Protein AF-A0A376W6E0-F1 (afdb_monomer)

Mean predicted aligned error: 4.36 Å

Structure (mmCIF, N/CA/C/O backbone):
data_AF-A0A376W6E0-F1
#
_entry.id   AF-A0A376W6E0-F1
#
loop_
_atom_site.group_PDB
_atom_site.id
_atom_site.type_symbol
_atom_site.label_atom_id
_atom_site.label_alt_id
_atom_site.label_comp_id
_atom_site.label_asym_id
_atom_site.label_entity_id
_atom_site.label_seq_id
_atom_site.pdbx_PDB_ins_code
_atom_site.Cartn_x
_atom_site.Cartn_y
_atom_site.Cartn_z
_atom_site.occupancy
_atom_site.B_iso_or_equiv
_atom_site.auth_seq_id
_atom_site.auth_comp_id
_atom_site.auth_asym_id
_atom_site.auth_atom_id
_atom_site.pdbx_PDB_model_num
ATOM 1 N N . MET A 1 1 ?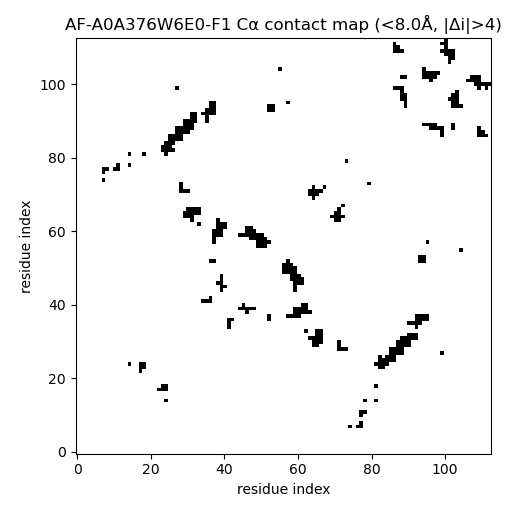 7.667 9.251 -0.691 1.00 58.28 1 MET A N 1
ATOM 2 C CA . MET A 1 1 ? 6.975 10.495 -1.100 1.00 58.28 1 MET A CA 1
ATOM 3 C C . MET A 1 1 ? 7.486 11.637 -0.239 1.00 58.28 1 MET A C 1
ATOM 5 O O . MET A 1 1 ? 7.589 11.415 0.964 1.00 58.28 1 MET A O 1
ATOM 9 N N . PRO A 1 2 ? 7.820 12.814 -0.795 1.00 58.06 2 PRO A N 1
ATOM 10 C CA . PRO A 1 2 ? 8.103 13.997 0.019 1.00 58.06 2 PRO A CA 1
ATOM 11 C C . PRO A 1 2 ? 6.902 14.308 0.925 1.00 58.06 2 PRO A C 1
ATOM 13 O O . PRO A 1 2 ? 5.766 14.188 0.475 1.00 58.06 2 PRO A O 1
ATOM 16 N N . GLU A 1 3 ? 7.152 14.640 2.195 1.00 70.56 3 GLU A N 1
ATOM 17 C CA . GLU A 1 3 ? 6.139 15.052 3.192 1.00 70.56 3 GLU A CA 1
ATOM 18 C C . GLU A 1 3 ? 5.070 14.003 3.563 1.00 70.56 3 GLU A C 1
ATOM 20 O O . GLU A 1 3 ? 4.146 14.308 4.320 1.00 70.56 3 GLU A O 1
ATOM 25 N N . GLY A 1 4 ? 5.209 12.753 3.102 1.00 68.56 4 GLY A N 1
ATOM 26 C CA . GLY A 1 4 ? 4.247 11.677 3.372 1.00 68.56 4 GLY A CA 1
ATOM 27 C C . GLY A 1 4 ? 3.998 11.436 4.864 1.00 68.56 4 GLY A C 1
ATOM 28 O O . GLY A 1 4 ? 2.860 11.205 5.266 1.00 68.56 4 GLY A O 1
ATOM 29 N N . ASP A 1 5 ? 5.024 11.589 5.696 1.00 78.38 5 ASP A N 1
ATOM 30 C CA . ASP A 1 5 ? 4.951 11.324 7.136 1.00 78.38 5 ASP A CA 1
ATOM 31 C C . ASP A 1 5 ? 3.997 12.284 7.864 1.00 78.38 5 ASP A C 1
ATOM 33 O O . ASP A 1 5 ? 3.345 11.898 8.832 1.00 78.38 5 ASP A O 1
ATOM 37 N N . SER A 1 6 ? 3.820 13.511 7.353 1.00 83.06 6 SER A N 1
ATOM 38 C CA . SER A 1 6 ? 2.890 14.500 7.927 1.00 83.06 6 SER A CA 1
ATOM 39 C C . SER A 1 6 ? 1.427 14.036 7.896 1.00 83.06 6 SER A C 1
ATOM 41 O O . SER A 1 6 ? 0.596 14.472 8.698 1.00 83.06 6 SER A O 1
ATOM 43 N N . THR A 1 7 ? 1.105 13.099 6.999 1.00 8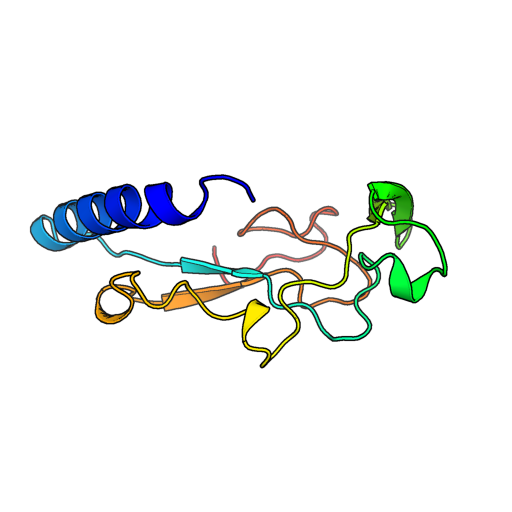9.00 7 THR A N 1
ATOM 44 C CA . THR A 1 7 ? -0.232 12.506 6.902 1.00 89.00 7 THR A CA 1
ATOM 45 C C . THR A 1 7 ? -0.529 11.544 8.049 1.00 89.00 7 THR A C 1
ATOM 47 O O . THR A 1 7 ? -1.698 11.344 8.380 1.00 89.00 7 THR A O 1
ATOM 50 N N . VAL A 1 8 ? 0.498 11.005 8.717 1.00 93.44 8 VAL A N 1
ATOM 51 C CA . VAL A 1 8 ? 0.335 10.061 9.832 1.00 93.44 8 VAL A CA 1
ATOM 52 C C . VAL A 1 8 ? -0.338 10.740 11.024 1.00 93.44 8 VAL A C 1
ATOM 54 O O . VAL A 1 8 ? -1.233 10.159 11.635 1.00 93.44 8 VAL A O 1
ATOM 57 N N . ASP A 1 9 ? -0.004 11.999 11.304 1.00 93.25 9 ASP A N 1
ATOM 58 C CA . ASP A 1 9 ? -0.645 12.772 12.374 1.00 93.25 9 ASP A CA 1
ATOM 59 C C . ASP A 1 9 ? -2.116 13.077 12.067 1.00 93.25 9 ASP A C 1
ATOM 61 O O . ASP A 1 9 ? -2.978 13.053 12.951 1.00 93.25 9 ASP A O 1
ATOM 65 N N . VAL A 1 10 ? -2.438 13.351 10.800 1.00 95.00 10 VAL A N 1
ATOM 66 C CA . VAL A 1 10 ? -3.829 13.510 10.349 1.00 95.00 10 VAL A CA 1
ATOM 67 C C . VAL A 1 10 ? -4.588 12.193 10.503 1.00 95.00 10 VAL A C 1
ATOM 69 O O . VAL A 1 10 ? -5.664 12.186 11.102 1.00 95.00 10 VAL A O 1
ATOM 72 N N . ALA A 1 11 ? -4.016 11.083 10.031 1.00 95.94 11 ALA A N 1
ATOM 73 C CA . ALA A 1 11 ? -4.611 9.757 10.148 1.00 95.94 11 ALA A CA 1
ATOM 74 C C . ALA A 1 11 ? -4.863 9.390 11.617 1.00 95.94 11 ALA A C 1
ATOM 76 O O . ALA A 1 11 ? -5.969 8.993 11.965 1.00 95.94 11 ALA A O 1
ATOM 77 N N . ASN A 1 12 ? -3.890 9.616 12.501 1.00 97.38 12 ASN A N 1
ATOM 78 C CA . ASN A 1 12 ? -4.023 9.350 13.932 1.00 97.38 12 ASN A CA 1
ATOM 79 C C . ASN A 1 12 ? -5.153 10.159 14.590 1.00 97.38 12 ASN A C 1
ATOM 81 O O . ASN A 1 12 ? -5.879 9.610 15.417 1.00 97.38 12 ASN A O 1
ATOM 85 N N . ARG A 1 13 ? -5.351 11.426 14.201 1.00 97.19 13 ARG A N 1
ATOM 86 C CA . ARG A 1 13 ? -6.483 12.238 14.688 1.00 97.19 13 ARG A CA 1
ATOM 87 C C . ARG A 1 13 ? -7.835 11.699 14.218 1.00 97.19 13 ARG A C 1
ATOM 89 O O . ARG A 1 13 ? -8.792 11.704 14.987 1.00 97.19 13 ARG A O 1
ATOM 96 N N . LEU A 1 14 ? -7.920 11.226 12.975 1.00 97.38 14 LEU A N 1
ATOM 97 C CA . LEU A 1 14 ? -9.142 10.612 12.446 1.00 97.38 14 LEU A CA 1
ATOM 98 C C . LEU A 1 14 ? -9.429 9.258 13.102 1.00 97.38 14 LEU A C 1
ATOM 100 O O . LEU A 1 14 ? -10.579 8.968 13.414 1.00 97.38 14 LEU A O 1
ATOM 104 N N . ILE A 1 15 ? -8.389 8.469 13.380 1.00 97.75 15 ILE A N 1
ATOM 105 C CA . ILE A 1 15 ? -8.501 7.224 14.143 1.00 97.75 15 ILE A CA 1
ATOM 106 C C . ILE A 1 15 ? -9.128 7.497 15.513 1.00 97.75 15 ILE A C 1
ATOM 108 O O . ILE A 1 15 ? -10.107 6.843 15.866 1.00 97.75 15 ILE A O 1
ATOM 112 N N . ASP A 1 16 ? -8.621 8.487 16.255 1.00 97.69 16 ASP A N 1
ATOM 113 C CA . ASP A 1 16 ? -9.174 8.851 17.567 1.00 97.69 16 ASP A CA 1
ATOM 114 C C . ASP A 1 16 ? -10.645 9.273 17.467 1.00 97.69 16 ASP A C 1
ATOM 116 O O . ASP A 1 16 ? -11.476 8.883 18.290 1.00 97.69 16 ASP A O 1
ATOM 120 N N . TRP A 1 17 ? -10.979 10.050 16.433 1.00 97.94 17 TRP A N 1
ATOM 121 C CA . TRP A 1 17 ? -12.346 10.485 16.173 1.00 97.94 17 TRP A CA 1
ATOM 122 C C . TRP A 1 17 ? -13.288 9.298 15.918 1.00 97.94 17 TRP A C 1
ATOM 124 O O . TRP A 1 17 ? -14.332 9.215 16.570 1.00 97.94 17 TRP A O 1
ATOM 134 N N . CYS A 1 18 ? -12.902 8.341 15.066 1.00 97.56 18 CYS A N 1
ATOM 135 C CA . CYS A 1 18 ? -13.674 7.118 14.817 1.00 97.56 18 CYS A CA 1
ATOM 136 C C . CYS A 1 18 ? -13.825 6.277 16.093 1.00 97.56 18 CYS A C 1
ATOM 138 O O . CYS A 1 18 ? -14.932 5.858 16.437 1.00 97.56 18 CYS A O 1
ATOM 140 N N . GLN A 1 19 ? -12.737 6.094 16.851 1.00 96.12 19 GLN A N 1
ATOM 141 C CA . GLN A 1 19 ? -12.758 5.338 18.105 1.00 96.12 19 GLN A CA 1
ATOM 142 C C . GLN A 1 19 ? -13.707 5.956 1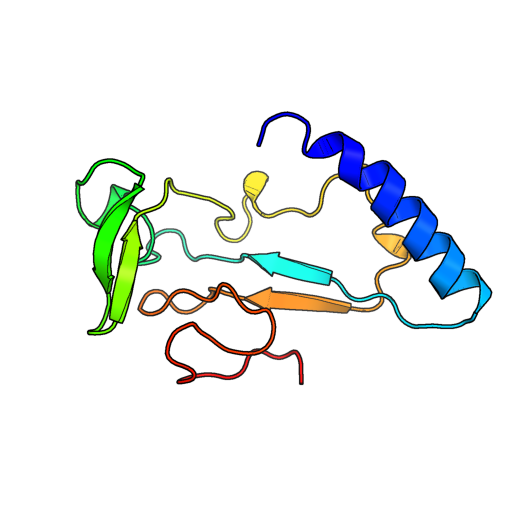9.136 1.00 96.12 19 GLN A C 1
ATOM 144 O O . GLN A 1 19 ? -14.468 5.227 19.772 1.00 96.12 19 GLN A O 1
ATOM 149 N N . SER A 1 20 ? -13.731 7.289 19.260 1.00 97.44 20 SER A N 1
ATOM 150 C CA . SER A 1 20 ? -14.652 7.993 20.168 1.00 97.44 20 SER A CA 1
ATOM 151 C C . SER A 1 20 ? -16.134 7.745 19.851 1.00 97.44 20 SER A C 1
ATOM 153 O O . SER A 1 20 ? -16.995 7.918 20.712 1.00 97.44 20 SER A O 1
ATOM 155 N N . ARG A 1 21 ? -16.427 7.311 18.621 1.00 97.56 21 ARG A N 1
ATOM 156 C CA . ARG A 1 21 ? -17.770 7.047 18.093 1.00 97.56 21 ARG A CA 1
ATOM 157 C C . ARG A 1 21 ? -18.092 5.554 17.981 1.00 97.56 21 ARG A C 1
ATOM 159 O O . ARG A 1 21 ? -19.186 5.207 17.548 1.00 97.56 21 ARG A O 1
ATOM 166 N N . GLY A 1 22 ? -17.160 4.677 18.363 1.00 96.12 22 GLY A N 1
ATOM 167 C CA . GLY A 1 22 ? -17.291 3.230 18.179 1.00 96.12 22 GLY A CA 1
ATOM 168 C C . GLY A 1 22 ? -17.278 2.795 16.710 1.00 96.12 22 GLY A C 1
ATOM 169 O O . GLY A 1 22 ? -17.767 1.714 16.390 1.00 96.12 22 GLY A O 1
ATOM 170 N N . GLU A 1 23 ? -16.749 3.629 15.812 1.00 97.31 23 GLU A N 1
ATOM 171 C CA . GLU A 1 23 ? -16.647 3.328 14.385 1.00 97.31 23 GLU A CA 1
ATOM 172 C C . GLU A 1 23 ? -15.369 2.529 14.102 1.00 97.31 23 GLU A C 1
ATOM 174 O O . GLU A 1 23 ? -14.287 2.844 14.606 1.00 97.31 23 GLU A O 1
ATOM 179 N N . ALA A 1 24 ? -15.493 1.475 13.293 1.00 96.00 24 ALA A N 1
ATOM 180 C CA . ALA A 1 24 ? -14.367 0.616 12.955 1.00 96.00 24 ALA A CA 1
ATOM 181 C C . ALA A 1 24 ? -13.375 1.337 12.033 1.00 96.00 24 ALA A C 1
ATOM 183 O O . ALA A 1 24 ? -13.755 1.942 11.031 1.00 96.00 24 ALA A O 1
ATOM 184 N N . VAL A 1 25 ? -12.088 1.197 12.343 1.00 97.12 25 VAL A N 1
ATOM 185 C CA . VAL A 1 25 ? -10.986 1.621 11.479 1.00 97.12 25 VAL A CA 1
ATOM 186 C C . VAL A 1 25 ? -10.365 0.379 10.858 1.00 97.12 25 VAL A C 1
ATOM 188 O O . VAL A 1 25 ? -9.995 -0.556 11.566 1.00 97.12 25 VAL A O 1
ATOM 191 N N . ILE A 1 26 ? -10.219 0.378 9.540 1.00 96.25 26 ILE A N 1
ATOM 192 C CA . ILE A 1 26 ? -9.539 -0.677 8.786 1.00 96.25 26 ILE A CA 1
ATOM 193 C C . ILE A 1 26 ? -8.390 -0.069 7.984 1.00 96.25 26 ILE A C 1
ATOM 195 O O . ILE A 1 26 ? -8.428 1.115 7.650 1.00 96.25 26 ILE A O 1
ATOM 199 N N . ALA A 1 27 ? -7.381 -0.872 7.661 1.00 95.94 27 ALA A N 1
ATOM 200 C CA . ALA A 1 27 ? -6.279 -0.451 6.802 1.00 95.94 27 ALA A CA 1
ATOM 201 C C . ALA A 1 27 ? -6.178 -1.337 5.564 1.00 95.94 27 ALA A C 1
ATOM 203 O O . ALA A 1 27 ? -6.380 -2.547 5.634 1.00 95.94 27 ALA A O 1
ATOM 204 N N . SER A 1 28 ? -5.823 -0.732 4.434 1.00 94.81 28 SER A N 1
ATOM 205 C CA . SER A 1 28 ? -5.343 -1.460 3.262 1.00 94.81 28 SER A CA 1
ATOM 206 C C . SER A 1 28 ? -3.820 -1.396 3.203 1.00 94.81 28 SER A C 1
ATOM 208 O O . SER A 1 28 ? -3.259 -0.327 3.444 1.00 94.81 28 SER A O 1
ATOM 210 N N . GLN A 1 29 ? -3.165 -2.488 2.820 1.00 95.94 29 GLN A N 1
ATOM 211 C CA . GLN A 1 29 ? -1.727 -2.521 2.543 1.00 95.94 29 GLN A CA 1
ATOM 212 C C . GLN A 1 29 ? -1.472 -3.046 1.132 1.00 95.94 29 GLN A C 1
ATOM 214 O O . GLN A 1 29 ? -2.047 -4.064 0.745 1.00 95.94 29 GLN A O 1
ATOM 219 N N . ASP A 1 30 ? -0.596 -2.372 0.382 1.00 96.25 30 ASP A N 1
ATOM 220 C CA . ASP A 1 30 ? 0.041 -3.010 -0.771 1.00 96.25 30 ASP A CA 1
ATOM 221 C C . ASP A 1 30 ? 0.935 -4.150 -0.289 1.00 96.25 30 ASP A C 1
ATOM 223 O O . ASP A 1 30 ? 1.670 -4.002 0.689 1.00 96.25 30 ASP A O 1
ATOM 227 N N . TRP A 1 31 ? 0.816 -5.304 -0.940 1.00 97.12 31 TRP A N 1
ATOM 228 C CA . TRP A 1 31 ? 1.410 -6.554 -0.475 1.00 97.12 31 TRP A CA 1
ATOM 229 C C . TRP A 1 31 ? 1.898 -7.408 -1.649 1.00 97.12 31 TRP A C 1
ATOM 231 O O . TRP A 1 31 ? 1.425 -8.520 -1.905 1.00 97.12 31 TRP A O 1
ATOM 241 N N . HIS A 1 32 ? 2.851 -6.865 -2.398 1.00 97.88 32 HIS A N 1
ATOM 242 C CA . HIS A 1 32 ? 3.288 -7.422 -3.675 1.00 97.88 32 HIS A CA 1
ATOM 243 C C . HIS A 1 32 ? 4.310 -8.555 -3.508 1.00 97.88 32 HIS A C 1
ATOM 245 O O . HIS A 1 32 ? 5.295 -8.386 -2.781 1.00 97.88 32 HIS A O 1
ATOM 251 N N . PRO A 1 33 ? 4.160 -9.710 -4.180 1.00 97.75 33 PRO A N 1
ATOM 252 C CA . PRO A 1 33 ? 5.237 -10.694 -4.236 1.00 97.75 33 PRO A CA 1
ATOM 253 C C . PRO A 1 33 ? 6.488 -10.083 -4.894 1.00 97.75 33 PRO A C 1
ATOM 255 O O . PRO A 1 33 ? 6.391 -9.171 -5.711 1.00 97.75 33 PRO A O 1
ATOM 258 N N . ALA A 1 34 ? 7.680 -10.596 -4.577 1.00 97.50 34 ALA A N 1
ATOM 259 C CA . ALA A 1 34 ? 8.939 -10.039 -5.096 1.00 97.50 34 ALA A CA 1
ATOM 260 C C . ALA A 1 34 ? 9.048 -10.067 -6.636 1.00 97.50 34 ALA A C 1
ATOM 262 O O . ALA A 1 34 ? 9.815 -9.309 -7.216 1.00 97.50 34 ALA A O 1
ATOM 263 N N . ASN A 1 35 ? 8.272 -10.930 -7.297 1.00 97.12 35 ASN A N 1
ATOM 264 C CA . ASN A 1 35 ? 8.183 -11.047 -8.752 1.00 97.12 35 ASN A CA 1
ATOM 265 C C . ASN A 1 35 ? 6.911 -10.398 -9.336 1.00 97.12 35 ASN A C 1
ATOM 267 O O . ASN A 1 35 ? 6.422 -10.833 -10.379 1.00 97.12 35 ASN A O 1
ATOM 271 N N . HIS A 1 36 ? 6.316 -9.419 -8.649 1.00 98.12 36 HIS A N 1
ATOM 272 C CA . HIS A 1 36 ? 5.086 -8.782 -9.111 1.00 98.12 36 HIS A CA 1
ATOM 273 C C . HIS A 1 36 ? 5.301 -8.041 -10.439 1.00 98.12 36 HIS A C 1
ATOM 275 O O . HIS A 1 36 ? 6.225 -7.243 -10.587 1.00 98.12 36 HIS A O 1
ATOM 281 N N . GLY A 1 37 ? 4.420 -8.271 -11.413 1.00 96.75 37 GLY A N 1
ATOM 282 C CA . GLY A 1 37 ? 4.568 -7.771 -12.777 1.00 96.75 37 GLY A CA 1
ATOM 283 C C . GLY A 1 37 ? 4.418 -6.257 -12.930 1.00 96.75 37 GLY A C 1
ATOM 284 O O . GLY A 1 37 ? 4.732 -5.736 -13.997 1.00 96.75 37 GLY A O 1
ATOM 285 N N . SER A 1 38 ? 3.968 -5.532 -11.899 1.00 97.19 38 SER A N 1
ATOM 286 C CA . SER A 1 38 ? 3.990 -4.060 -11.911 1.00 97.19 38 SER A CA 1
ATOM 287 C C . SER A 1 38 ? 5.389 -3.479 -11.687 1.00 97.19 38 SER A C 1
ATOM 289 O O . SER A 1 38 ? 5.580 -2.285 -11.905 1.00 97.19 38 SER A O 1
ATOM 291 N N . PHE A 1 39 ? 6.370 -4.285 -11.274 1.00 98.44 39 PHE A N 1
ATOM 292 C CA . PHE A 1 39 ? 7.722 -3.809 -11.005 1.00 98.44 39 PHE A CA 1
ATOM 293 C C . PHE A 1 39 ? 8.549 -3.687 -12.283 1.00 98.44 39 PHE A C 1
ATOM 295 O O . PHE A 1 39 ? 8.661 -4.626 -13.069 1.00 98.44 39 PHE A O 1
ATOM 302 N N . ALA A 1 40 ? 9.196 -2.537 -12.460 1.00 98.25 40 ALA A N 1
ATOM 303 C CA . ALA A 1 40 ? 10.074 -2.248 -13.589 1.00 98.25 40 ALA A CA 1
ATOM 304 C C . ALA A 1 40 ? 11.269 -3.217 -13.666 1.00 98.25 40 ALA A C 1
ATOM 306 O O . ALA A 1 40 ? 11.694 -3.592 -14.762 1.00 98.25 40 ALA A O 1
ATOM 307 N N . SER A 1 41 ? 11.738 -3.708 -12.510 1.00 98.00 41 SER A N 1
ATOM 308 C CA . SER A 1 41 ? 12.793 -4.725 -12.406 1.00 98.00 41 SER A CA 1
ATOM 309 C C . SER A 1 41 ? 12.451 -6.030 -13.135 1.00 98.00 41 SER A C 1
ATOM 311 O O . SER A 1 41 ? 13.348 -6.658 -13.693 1.00 98.00 41 SER A O 1
ATOM 313 N N . GLN A 1 42 ? 11.167 -6.412 -13.203 1.00 97.75 42 GLN A N 1
ATOM 314 C CA . GLN A 1 42 ? 10.722 -7.639 -13.879 1.00 97.75 42 GLN A CA 1
ATOM 315 C C . GLN A 1 42 ? 10.7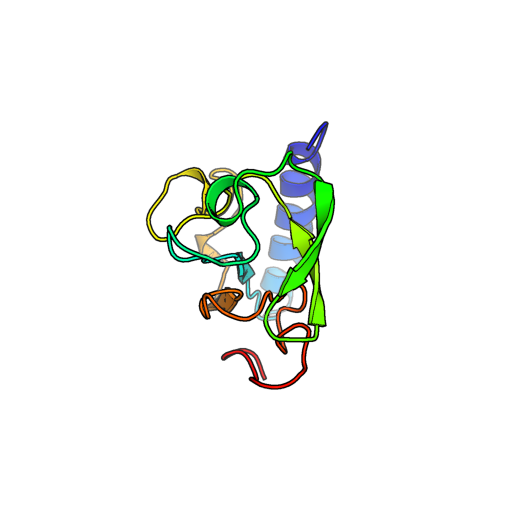49 -7.529 -15.408 1.00 97.75 42 GLN A C 1
ATOM 317 O O . GLN A 1 42 ? 10.721 -8.548 -16.095 1.00 97.75 42 GLN A O 1
ATOM 322 N N . HIS A 1 43 ? 10.824 -6.308 -15.946 1.00 96.81 43 HIS A N 1
ATOM 323 C CA . HIS A 1 43 ? 10.798 -6.039 -17.389 1.00 96.81 43 HIS A CA 1
ATOM 324 C C . HIS A 1 43 ? 12.104 -5.435 -17.915 1.00 96.81 43 HIS A C 1
ATOM 326 O O . HIS A 1 43 ? 12.238 -5.241 -19.120 1.00 96.81 43 HIS A O 1
ATOM 332 N N . GLY A 1 44 ? 13.067 -5.132 -17.035 1.00 97.38 44 GLY A N 1
ATOM 333 C CA . GLY A 1 44 ? 14.329 -4.491 -17.417 1.00 97.38 44 GLY A CA 1
ATOM 334 C C . GLY A 1 44 ? 14.141 -3.080 -17.985 1.00 97.38 44 GLY A C 1
ATOM 335 O O . GLY A 1 44 ? 14.886 -2.672 -18.873 1.00 97.38 44 GLY A O 1
ATOM 336 N N . VAL A 1 45 ? 13.124 -2.360 -17.506 1.00 97.94 45 VAL A N 1
ATOM 337 C CA . VAL A 1 45 ? 12.805 -0.985 -17.918 1.00 97.94 45 VAL A CA 1
ATOM 338 C C . VAL A 1 45 ? 13.036 -0.012 -16.768 1.00 97.94 45 VAL A C 1
ATOM 340 O O . VAL A 1 45 ? 13.127 -0.411 -15.608 1.00 97.94 45 VAL A O 1
ATOM 343 N N . GLU A 1 46 ? 13.098 1.280 -17.079 1.00 98.12 46 GLU A N 1
ATOM 344 C CA . GLU A 1 46 ? 13.175 2.315 -16.050 1.00 98.12 46 GLU A CA 1
ATOM 345 C C . GLU A 1 46 ? 11.844 2.436 -15.288 1.00 98.12 46 GLU A C 1
ATOM 347 O O . GLU A 1 46 ? 10.768 2.279 -15.884 1.00 98.12 46 GLU A O 1
ATOM 352 N N . PRO A 1 47 ? 11.868 2.759 -13.985 1.00 98.06 47 PRO A N 1
ATOM 353 C CA . PRO A 1 47 ? 10.661 3.118 -13.261 1.00 98.06 47 PRO A CA 1
ATOM 354 C C . PRO A 1 47 ? 9.864 4.235 -13.943 1.00 98.06 47 PRO A C 1
ATOM 356 O O . PRO A 1 47 ? 10.416 5.122 -14.591 1.00 98.06 47 PRO A O 1
ATOM 359 N N . TYR A 1 48 ? 8.549 4.202 -13.744 1.00 97.06 48 TYR A N 1
ATOM 360 C CA . TYR A 1 48 ? 7.542 5.090 -14.331 1.00 97.06 48 TYR A CA 1
ATOM 361 C C . TYR A 1 48 ? 7.317 4.908 -15.841 1.00 97.06 48 TYR A C 1
ATOM 363 O O . TYR A 1 48 ? 6.542 5.654 -16.442 1.00 97.06 48 TYR A O 1
ATOM 371 N N . THR A 1 49 ? 7.930 3.889 -16.454 1.00 97.88 49 THR A N 1
ATOM 372 C CA . THR A 1 49 ? 7.696 3.535 -17.860 1.00 97.88 49 THR A CA 1
ATOM 373 C C . THR A 1 49 ? 6.269 3.001 -18.051 1.00 97.88 49 THR A C 1
ATOM 375 O O . THR A 1 49 ? 5.878 2.057 -17.359 1.00 97.88 49 THR A O 1
ATOM 378 N N . PRO A 1 50 ? 5.471 3.553 -18.984 1.00 97.19 50 PRO A N 1
ATOM 379 C CA . PRO A 1 50 ? 4.174 2.988 -19.334 1.00 97.19 50 PRO A CA 1
ATOM 380 C C . PRO A 1 50 ? 4.338 1.734 -20.204 1.00 97.19 50 PRO A C 1
ATOM 382 O O . PRO A 1 50 ? 5.207 1.665 -21.072 1.00 97.19 50 PRO A O 1
ATOM 385 N N . GLY A 1 51 ? 3.456 0.760 -20.020 1.00 96.00 51 GLY A N 1
ATOM 386 C CA . GLY A 1 51 ? 3.449 -0.487 -20.770 1.00 96.00 51 GLY A CA 1
ATOM 387 C C . GLY A 1 51 ? 2.129 -1.235 -20.636 1.00 96.00 51 GLY A C 1
ATOM 388 O O . GLY A 1 51 ? 1.069 -0.642 -20.411 1.00 96.00 51 GLY A O 1
ATOM 389 N N . GLN A 1 52 ? 2.198 -2.553 -20.799 1.00 96.25 52 GLN A N 1
ATOM 390 C CA . GLN A 1 52 ? 1.065 -3.444 -20.589 1.00 96.25 52 GLN A CA 1
ATOM 391 C C . GLN A 1 52 ? 1.462 -4.614 -19.697 1.00 96.25 52 GLN A C 1
ATOM 393 O O . GLN A 1 52 ? 2.542 -5.181 -19.852 1.00 96.25 52 GLN A O 1
ATOM 398 N N . LEU A 1 53 ? 0.551 -4.9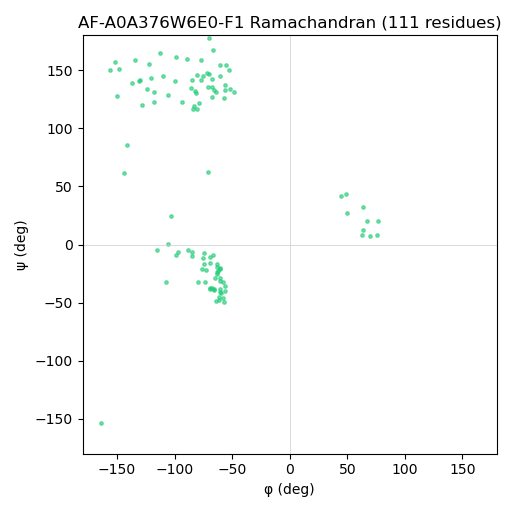93 -18.807 1.00 94.56 53 LEU A N 1
ATOM 399 C CA . LEU A 1 53 ? 0.640 -6.180 -17.971 1.00 94.56 53 LEU A CA 1
ATOM 400 C C . LEU A 1 53 ? -0.659 -6.970 -18.138 1.00 94.56 53 LEU A C 1
ATOM 402 O O . LEU A 1 53 ? -1.743 -6.441 -17.909 1.00 94.56 53 LEU A O 1
ATOM 406 N N . ASP A 1 54 ? -0.548 -8.211 -18.610 1.00 93.06 54 ASP A N 1
ATOM 407 C CA . ASP A 1 54 ? -1.683 -9.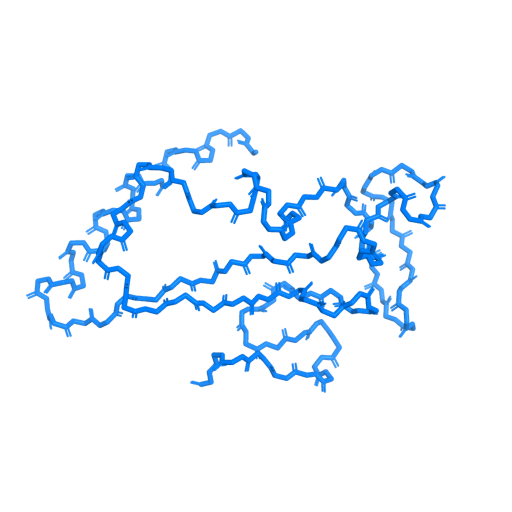119 -18.838 1.00 93.06 54 ASP A CA 1
ATOM 408 C C . ASP A 1 54 ? -2.860 -8.486 -19.624 1.00 93.06 54 ASP A C 1
ATOM 410 O O . ASP A 1 54 ? -4.047 -8.597 -19.283 1.00 93.06 54 ASP A O 1
ATOM 414 N N . GLY A 1 55 ? -2.504 -7.750 -20.684 1.00 92.06 55 GLY A N 1
ATOM 415 C CA . GLY A 1 55 ? -3.441 -7.064 -21.579 1.00 92.06 55 GLY A CA 1
ATOM 416 C C . GLY A 1 55 ? -4.070 -5.787 -21.010 1.00 92.06 55 GLY A C 1
ATOM 417 O O . GLY A 1 55 ? -4.983 -5.241 -21.628 1.00 92.06 55 GLY A O 1
ATOM 418 N N . LEU A 1 56 ? -3.613 -5.305 -19.851 1.00 91.50 56 LEU A N 1
ATOM 419 C CA . LEU A 1 56 ? -4.068 -4.061 -19.230 1.00 91.50 56 LEU A CA 1
ATOM 420 C C . LEU A 1 56 ? -2.970 -2.991 -19.285 1.00 91.50 56 LEU A C 1
ATOM 422 O O . LEU A 1 56 ? -1.794 -3.330 -19.146 1.00 91.50 56 LEU A O 1
ATOM 426 N N . PRO A 1 57 ? -3.317 -1.701 -19.451 1.00 94.12 57 PRO A N 1
ATOM 427 C CA . PRO A 1 57 ? -2.360 -0.612 -19.283 1.00 94.12 57 PRO A CA 1
ATOM 428 C C . PRO A 1 57 ? -1.717 -0.648 -17.891 1.00 94.12 57 PRO A C 1
ATOM 430 O O . PRO A 1 57 ? -2.422 -0.762 -16.889 1.00 94.12 57 PRO A O 1
ATOM 433 N N . GLN A 1 58 ? -0.393 -0.511 -17.833 1.00 96.06 58 GLN A N 1
ATOM 434 C CA . GLN A 1 58 ? 0.379 -0.547 -16.590 1.00 96.06 58 GLN A CA 1
ATOM 435 C C . GLN A 1 58 ? 1.433 0.559 -16.592 1.00 96.06 58 GLN A C 1
ATOM 437 O O . GLN A 1 58 ? 2.110 0.770 -17.594 1.00 96.06 58 GLN A O 1
ATOM 442 N N . THR A 1 59 ? 1.614 1.226 -15.455 1.00 96.81 59 THR A N 1
ATOM 443 C CA . THR A 1 59 ? 2.834 1.995 -15.178 1.00 96.81 59 THR A CA 1
ATOM 444 C C . THR A 1 59 ? 3.784 1.085 -14.418 1.00 96.81 59 THR A C 1
ATOM 446 O O . THR A 1 59 ? 3.402 0.566 -13.373 1.00 96.81 59 THR A O 1
ATOM 449 N N . PHE A 1 60 ? 4.995 0.860 -14.915 1.00 97.94 60 PHE A N 1
ATOM 450 C CA . PHE A 1 60 ? 5.966 0.046 -14.193 1.00 97.94 60 PHE A CA 1
ATOM 451 C C . PHE A 1 60 ? 6.616 0.859 -13.075 1.00 97.94 60 PHE A C 1
ATOM 453 O O . PHE A 1 60 ? 7.206 1.903 -13.328 1.00 97.94 60 PHE A O 1
ATOM 460 N N . TRP A 1 61 ? 6.501 0.406 -11.833 1.00 98.06 61 TRP A N 1
ATOM 461 C CA . TRP A 1 61 ? 6.981 1.112 -10.643 1.00 98.06 61 TRP A CA 1
ATOM 462 C C . TRP A 1 61 ? 8.340 0.572 -10.181 1.00 98.06 61 TRP A C 1
ATOM 464 O O . TRP A 1 61 ? 8.695 -0.552 -10.539 1.00 98.06 61 TRP A O 1
ATOM 474 N N . PRO A 1 62 ? 9.106 1.313 -9.358 1.00 98.00 62 PRO A N 1
ATOM 475 C CA . PRO A 1 62 ? 10.172 0.693 -8.573 1.00 98.00 62 PRO A CA 1
ATOM 476 C C . PRO A 1 62 ? 9.606 -0.449 -7.722 1.00 98.00 62 PRO A C 1
ATOM 478 O O . PRO A 1 62 ? 8.434 -0.402 -7.352 1.00 98.00 62 PRO A O 1
ATOM 481 N N . ASP A 1 63 ? 10.421 -1.433 -7.357 1.00 98.19 63 ASP A N 1
ATOM 482 C CA . ASP A 1 63 ? 10.028 -2.453 -6.382 1.00 98.19 63 ASP A CA 1
ATOM 483 C C . ASP A 1 63 ? 9.614 -1.773 -5.068 1.00 98.19 63 ASP A C 1
ATOM 485 O O . ASP A 1 63 ? 10.349 -0.954 -4.509 1.00 98.19 63 ASP A O 1
ATOM 489 N N . HIS A 1 64 ? 8.414 -2.080 -4.583 1.00 96.94 64 HIS A N 1
ATOM 490 C CA . HIS A 1 64 ? 7.847 -1.450 -3.394 1.00 96.94 64 HIS A CA 1
ATOM 491 C C . HIS A 1 64 ? 6.878 -2.392 -2.691 1.00 96.94 64 HIS A C 1
ATOM 493 O O . HIS A 1 64 ? 6.341 -3.312 -3.304 1.00 96.94 64 HIS A O 1
ATOM 499 N N . CYS A 1 65 ? 6.673 -2.156 -1.392 1.00 97.12 65 CYS A N 1
ATOM 500 C CA . CYS A 1 65 ? 5.729 -2.900 -0.554 1.00 97.12 65 CYS A CA 1
ATOM 501 C C . CYS A 1 65 ? 5.790 -4.426 -0.768 1.00 97.12 65 CYS A C 1
ATOM 503 O O . CYS A 1 65 ? 4.768 -5.110 -0.828 1.00 97.12 65 CYS A O 1
ATOM 505 N N . VAL A 1 66 ? 7.016 -4.951 -0.893 1.00 98.00 66 VAL A N 1
ATOM 506 C CA . VAL A 1 66 ? 7.263 -6.377 -1.116 1.00 98.00 66 VAL A CA 1
ATOM 507 C C . VAL A 1 66 ? 6.847 -7.162 0.124 1.00 98.00 66 VAL A C 1
ATOM 509 O O . VAL A 1 66 ? 7.178 -6.768 1.245 1.00 98.00 66 VAL A O 1
ATOM 512 N N . GLN A 1 67 ? 6.149 -8.281 -0.061 1.00 98.12 67 GLN A N 1
ATOM 513 C CA . GLN A 1 67 ? 5.651 -9.122 1.030 1.00 98.12 67 GLN A CA 1
ATOM 514 C C . GLN A 1 67 ? 6.733 -9.416 2.072 1.00 98.12 67 GLN A C 1
ATOM 516 O O . GLN A 1 67 ? 7.839 -9.847 1.743 1.00 98.12 67 GLN A O 1
ATOM 521 N N . ASN A 1 68 ? 6.384 -9.219 3.343 1.00 96.25 68 ASN A N 1
ATOM 522 C CA . ASN A 1 68 ? 7.254 -9.439 4.504 1.00 96.25 68 ASN A CA 1
ATOM 523 C C . ASN A 1 68 ? 8.504 -8.538 4.569 1.00 96.25 68 ASN A C 1
ATOM 525 O O . ASN A 1 68 ? 9.390 -8.790 5.386 1.00 96.25 68 ASN A O 1
ATOM 529 N N . SER A 1 69 ? 8.586 -7.485 3.752 1.00 97.06 69 SER A N 1
ATOM 530 C CA . SER A 1 69 ? 9.647 -6.478 3.844 1.00 97.06 69 SER A CA 1
ATOM 531 C C . SER A 1 69 ? 9.265 -5.334 4.788 1.00 97.06 69 SER A C 1
ATOM 533 O O . SER A 1 69 ? 8.087 -5.080 5.043 1.00 97.06 69 SER A O 1
ATOM 535 N N . GLU A 1 70 ? 10.266 -4.602 5.278 1.00 95.44 70 GLU A N 1
ATOM 536 C CA . GLU A 1 70 ? 10.058 -3.366 6.045 1.00 95.44 70 GLU A CA 1
ATOM 537 C C . GLU A 1 70 ? 9.231 -2.339 5.254 1.00 95.44 70 GLU A C 1
ATOM 539 O O . GLU A 1 70 ? 8.302 -1.745 5.793 1.00 95.44 70 GLU A O 1
ATOM 544 N N . GLY A 1 71 ? 9.485 -2.207 3.946 1.00 93.06 71 GLY A N 1
ATOM 545 C CA . GLY A 1 71 ? 8.775 -1.268 3.071 1.00 93.06 71 GLY A CA 1
ATOM 546 C C . GLY A 1 71 ? 7.290 -1.580 2.849 1.00 93.06 71 GLY A C 1
ATOM 547 O O . GLY A 1 71 ? 6.586 -0.768 2.255 1.00 93.06 71 GLY A O 1
ATOM 548 N N . ALA A 1 72 ? 6.804 -2.740 3.298 1.00 95.88 72 ALA A N 1
ATOM 549 C CA . ALA A 1 72 ? 5.389 -3.105 3.248 1.00 95.88 72 ALA A CA 1
ATOM 550 C C . ALA A 1 72 ? 4.652 -2.878 4.582 1.00 95.88 72 ALA A C 1
ATOM 552 O O . ALA A 1 72 ? 3.427 -2.998 4.649 1.00 95.88 72 ALA A O 1
ATOM 553 N N . GLN A 1 73 ? 5.371 -2.558 5.661 1.00 96.00 73 GLN A N 1
ATOM 554 C CA . GLN A 1 73 ? 4.765 -2.338 6.972 1.00 96.00 73 GLN A CA 1
ATOM 555 C C . GLN A 1 73 ? 3.988 -1.016 7.013 1.00 96.00 73 GLN A C 1
ATOM 557 O O . GLN A 1 73 ? 4.356 -0.029 6.377 1.00 96.00 73 GLN A O 1
ATOM 562 N N . LEU A 1 74 ? 2.909 -0.976 7.801 1.00 95.69 74 LEU A N 1
ATOM 563 C CA . LEU A 1 74 ? 2.275 0.291 8.160 1.00 95.69 74 LEU A CA 1
ATOM 564 C C . LEU A 1 74 ? 3.278 1.166 8.916 1.00 95.69 74 LEU A C 1
ATOM 566 O O . LEU A 1 74 ? 4.065 0.667 9.722 1.00 95.69 74 LEU A O 1
ATOM 570 N N . HIS A 1 75 ? 3.200 2.479 8.696 1.00 94.75 75 HIS A N 1
ATOM 571 C CA . HIS A 1 75 ? 4.118 3.430 9.313 1.00 94.75 75 HIS A CA 1
ATOM 572 C C . HIS A 1 75 ? 4.180 3.240 10.847 1.00 94.75 75 HIS A C 1
ATOM 574 O O . HIS A 1 75 ? 3.127 3.139 11.492 1.00 94.75 75 HIS A O 1
ATOM 580 N N . PRO A 1 76 ? 5.374 3.216 11.471 1.00 94.19 76 PRO A N 1
ATOM 581 C CA . PRO A 1 76 ? 5.531 2.868 12.888 1.00 94.19 76 PRO A CA 1
ATOM 582 C C . PRO A 1 76 ? 4.840 3.845 13.851 1.00 94.19 76 PRO A C 1
ATOM 584 O O . PRO A 1 76 ? 4.460 3.459 14.953 1.00 94.19 76 PRO A O 1
ATOM 587 N N . LEU A 1 77 ? 4.641 5.101 13.434 1.00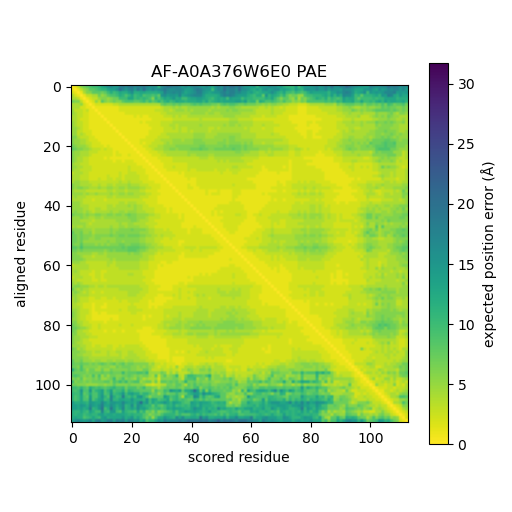 95.25 77 LEU A N 1
ATOM 588 C CA . LEU A 1 77 ? 3.914 6.113 14.216 1.00 95.25 77 LEU A CA 1
ATOM 589 C C . LEU A 1 77 ? 2.386 6.070 14.039 1.00 95.25 77 LEU A C 1
ATOM 591 O O . LEU A 1 77 ? 1.672 6.802 14.724 1.00 95.25 77 LEU A O 1
ATOM 595 N N . LEU A 1 78 ? 1.859 5.242 13.131 1.00 96.81 78 LEU A N 1
ATOM 596 C CA . LEU A 1 78 ? 0.415 5.060 12.997 1.00 96.81 78 LEU A CA 1
ATOM 597 C C . LEU A 1 78 ? -0.125 4.351 14.249 1.00 96.81 78 LEU A C 1
ATOM 599 O O . LEU A 1 78 ? 0.511 3.440 14.781 1.00 96.81 78 LEU A O 1
ATOM 603 N N . LYS A 1 79 ? -1.319 4.718 14.718 1.00 96.94 79 LYS A N 1
ATOM 604 C CA . LYS A 1 79 ? -2.013 4.065 15.844 1.00 96.94 79 LYS A CA 1
ATOM 605 C C . LYS A 1 79 ? -2.533 2.671 15.469 1.00 96.94 79 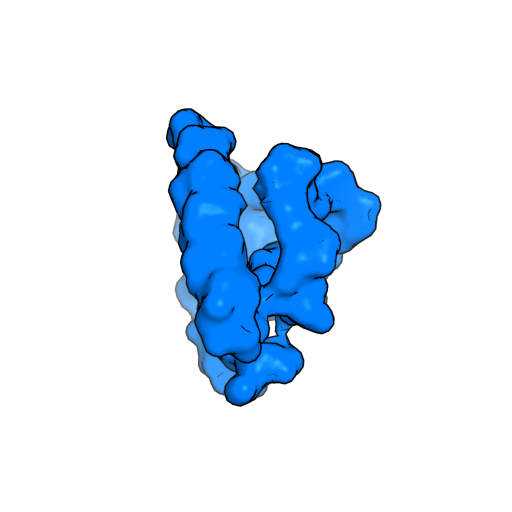LYS A C 1
ATOM 607 O O . LYS A 1 79 ? -3.726 2.397 15.524 1.00 96.94 79 LYS A O 1
ATOM 612 N N . GLN A 1 80 ? -1.632 1.755 15.122 1.00 96.06 80 GLN A N 1
ATOM 613 C CA . GLN A 1 80 ? -1.963 0.447 14.548 1.00 96.06 80 GLN A CA 1
ATOM 614 C C . GLN A 1 80 ? -2.833 -0.427 15.465 1.00 96.06 80 GLN A C 1
ATOM 616 O O . GLN A 1 80 ? -3.651 -1.196 14.980 1.00 96.06 80 GLN A O 1
ATOM 621 N N . LYS A 1 81 ? -2.738 -0.261 16.792 1.00 96.00 81 LYS A N 1
ATOM 622 C CA . LYS A 1 81 ? -3.595 -0.970 17.763 1.00 96.00 81 LYS A CA 1
ATOM 623 C C . LYS A 1 81 ? -5.089 -0.634 17.635 1.00 96.00 81 LYS A C 1
ATOM 625 O O . LYS A 1 81 ? -5.913 -1.376 18.154 1.00 96.00 81 LYS A O 1
ATOM 630 N N . ALA A 1 82 ? -5.428 0.488 17.000 1.00 95.94 82 ALA A N 1
ATOM 631 C CA . ALA A 1 82 ? -6.805 0.900 16.739 1.00 95.94 82 ALA A CA 1
ATOM 632 C C . ALA A 1 82 ? -7.388 0.288 15.454 1.00 95.94 82 ALA A C 1
ATOM 634 O O . ALA A 1 82 ? -8.583 0.425 15.203 1.00 95.94 82 ALA A O 1
ATOM 635 N N . ILE A 1 83 ? -6.553 -0.351 14.631 1.00 97.12 83 ILE A N 1
ATOM 636 C CA . ILE A 1 83 ? -6.959 -0.938 13.359 1.00 97.12 83 ILE A CA 1
ATOM 637 C C . ILE A 1 83 ? -7.597 -2.297 13.643 1.00 97.12 83 ILE A C 1
ATOM 639 O O . ILE A 1 83 ? -6.947 -3.210 14.145 1.00 97.12 83 ILE A O 1
ATOM 643 N N . ALA A 1 84 ? -8.879 -2.426 13.316 1.00 96.50 84 ALA A N 1
ATOM 644 C CA . ALA A 1 84 ? -9.661 -3.634 13.553 1.00 96.50 84 ALA A CA 1
ATOM 645 C C . ALA A 1 84 ? -9.296 -4.769 12.587 1.00 96.50 84 ALA A C 1
ATOM 647 O O . ALA A 1 84 ? -9.378 -5.942 12.946 1.00 96.50 84 ALA A O 1
ATOM 648 N N . ALA A 1 85 ? -8.911 -4.423 11.358 1.00 95.62 85 ALA A N 1
ATOM 649 C CA . ALA A 1 85 ? -8.501 -5.378 10.341 1.00 95.62 85 ALA A CA 1
ATOM 650 C C . ALA A 1 85 ? -7.590 -4.718 9.306 1.00 95.62 85 ALA A C 1
ATOM 652 O O . ALA A 1 85 ? -7.722 -3.528 9.001 1.00 95.62 85 ALA A O 1
ATOM 653 N N . VAL A 1 86 ? -6.697 -5.527 8.746 1.00 95.62 86 VAL A N 1
ATOM 654 C CA . VAL A 1 86 ? -5.806 -5.140 7.658 1.00 95.62 86 VAL A CA 1
ATOM 655 C C . VAL A 1 86 ? -6.119 -6.002 6.444 1.00 95.62 86 VAL A C 1
ATOM 657 O O . VAL A 1 86 ? -6.238 -7.220 6.559 1.00 95.62 86 VAL A O 1
ATOM 660 N N . PHE A 1 87 ? -6.274 -5.363 5.289 1.00 94.69 87 PHE A N 1
ATOM 661 C CA . PHE A 1 87 ? -6.596 -6.016 4.028 1.00 94.69 87 PHE A CA 1
ATOM 662 C C . PHE A 1 87 ? -5.471 -5.790 3.025 1.00 94.69 87 PHE A C 1
ATOM 664 O O . PHE A 1 87 ? -5.127 -4.653 2.702 1.00 94.69 87 PHE A O 1
ATOM 671 N N . HIS A 1 88 ? -4.908 -6.880 2.522 1.00 94.94 88 HIS A N 1
ATOM 672 C CA . HIS A 1 88 ? -3.877 -6.828 1.497 1.00 94.94 88 HIS A CA 1
ATOM 673 C C . HIS A 1 88 ? -4.487 -6.624 0.106 1.00 94.94 88 HIS A C 1
ATOM 675 O O . HIS A 1 88 ? -5.587 -7.102 -0.193 1.00 94.94 88 HIS A O 1
ATOM 681 N N . LYS A 1 89 ? -3.759 -5.899 -0.743 1.00 93.69 89 LYS A N 1
ATOM 682 C CA . LYS A 1 89 ? -4.040 -5.730 -2.172 1.00 93.69 89 LYS A CA 1
ATOM 683 C C . LYS A 1 89 ? -2.743 -5.902 -2.973 1.00 93.69 89 LYS A C 1
ATOM 685 O O . LYS A 1 89 ? -1.653 -5.786 -2.421 1.00 93.69 89 LYS A O 1
ATOM 690 N N . GLY A 1 90 ? -2.866 -6.206 -4.266 1.00 93.38 90 GLY A N 1
ATOM 691 C CA . GLY A 1 90 ? -1.705 -6.358 -5.156 1.00 93.38 90 GLY A CA 1
ATOM 692 C C . GLY A 1 90 ? -0.943 -7.682 -5.002 1.00 93.38 90 GLY A C 1
ATOM 693 O O . GLY A 1 90 ? 0.218 -7.774 -5.381 1.00 93.38 90 GLY A O 1
ATOM 694 N N . GLU A 1 91 ? -1.572 -8.719 -4.441 1.00 94.00 91 GLU A N 1
ATOM 695 C CA . GLU A 1 91 ? -0.917 -10.020 -4.219 1.00 94.00 91 GLU A CA 1
ATOM 696 C C . GLU A 1 91 ? -0.767 -10.855 -5.505 1.00 94.00 91 GLU A C 1
ATOM 698 O O . GLU A 1 91 ? 0.067 -11.758 -5.565 1.00 94.00 91 GLU A O 1
ATOM 703 N N . ASN A 1 92 ? -1.569 -10.580 -6.540 1.00 93.25 92 ASN A N 1
ATOM 704 C CA . ASN A 1 92 ? -1.529 -11.323 -7.797 1.00 93.25 92 ASN A CA 1
ATOM 705 C C . ASN A 1 92 ? -0.422 -10.771 -8.716 1.00 93.25 92 ASN A C 1
ATOM 707 O O . ASN A 1 92 ? -0.553 -9.650 -9.193 1.00 93.25 92 ASN A O 1
ATOM 711 N N . PRO A 1 93 ? 0.620 -11.550 -9.063 1.00 94.31 93 PRO A N 1
ATOM 712 C CA . PRO A 1 93 ? 1.749 -11.057 -9.855 1.00 94.31 93 PRO A CA 1
ATOM 713 C C . PRO A 1 93 ? 1.385 -10.602 -11.276 1.00 94.31 93 PRO A C 1
ATOM 715 O O . PRO A 1 93 ? 2.186 -9.921 -11.909 1.00 94.31 93 PRO A O 1
ATOM 718 N N . LEU A 1 94 ? 0.214 -10.978 -11.799 1.00 92.88 94 LEU A N 1
ATOM 719 C CA . LEU A 1 94 ? -0.207 -10.662 -13.168 1.00 92.88 94 LEU A CA 1
ATOM 720 C C . LEU A 1 94 ? -1.117 -9.435 -13.265 1.00 92.88 94 LEU A C 1
ATOM 722 O O . LEU A 1 94 ? -1.455 -9.026 -14.372 1.00 92.88 94 LEU A O 1
ATOM 726 N N . VAL A 1 95 ? -1.549 -8.852 -12.144 1.00 88.88 95 VAL A N 1
ATOM 727 C CA . VAL A 1 95 ? -2.439 -7.689 -12.166 1.00 88.88 95 VAL A CA 1
ATOM 728 C C . VAL A 1 95 ? -2.216 -6.806 -10.949 1.00 88.88 95 VAL A C 1
ATOM 730 O O . VAL A 1 95 ? -2.281 -7.246 -9.806 1.00 88.88 95 VAL A O 1
ATOM 733 N N . ASP A 1 96 ? -2.000 -5.525 -11.213 1.00 85.06 96 ASP A N 1
ATOM 734 C CA . ASP A 1 96 ? -1.853 -4.520 -10.172 1.00 85.06 96 ASP A CA 1
ATOM 735 C C . ASP A 1 96 ? -3.216 -4.125 -9.566 1.00 85.06 96 ASP A C 1
ATOM 737 O O . ASP A 1 96 ? -4.275 -4.318 -10.175 1.00 85.06 96 ASP A O 1
ATOM 741 N N . SER A 1 97 ? -3.212 -3.572 -8.353 1.00 86.00 97 SER A N 1
ATOM 742 C CA . SER A 1 97 ? -4.429 -3.265 -7.592 1.00 86.00 97 SER A CA 1
ATOM 743 C C . SER A 1 97 ? -4.305 -1.943 -6.843 1.00 86.00 97 SER A C 1
ATOM 745 O O . SER A 1 97 ? -4.010 -1.905 -5.648 1.00 86.00 97 SER A O 1
ATOM 747 N N . TYR A 1 98 ? -4.611 -0.830 -7.511 1.00 82.81 98 TYR A N 1
ATOM 748 C CA . TYR A 1 98 ? -4.633 0.476 -6.841 1.00 82.81 98 TYR A CA 1
ATOM 749 C C . TYR A 1 98 ? -5.798 0.595 -5.857 1.00 82.81 98 TYR A C 1
ATOM 751 O O . TYR A 1 98 ? -5.646 1.154 -4.772 1.00 82.81 98 TYR A O 1
ATOM 759 N N . SER A 1 99 ? -6.960 0.045 -6.216 1.00 81.38 99 SER A N 1
ATOM 760 C CA . SER A 1 99 ? -8.130 0.035 -5.342 1.00 81.38 99 SER A CA 1
ATOM 761 C C . SER A 1 99 ? -7.991 -1.022 -4.249 1.00 81.38 99 SER A C 1
ATOM 763 O O . SER A 1 99 ? -7.537 -2.141 -4.486 1.00 81.38 99 SER A O 1
ATOM 765 N N . ALA A 1 100 ? -8.446 -0.674 -3.045 1.00 74.19 100 ALA A N 1
ATOM 766 C CA . ALA A 1 100 ? -8.550 -1.607 -1.932 1.00 74.19 100 ALA A CA 1
ATOM 767 C C . ALA A 1 100 ? -9.719 -2.594 -2.075 1.00 74.19 100 ALA A C 1
ATOM 769 O O . ALA A 1 100 ? -9.812 -3.501 -1.261 1.00 74.19 100 ALA A O 1
ATOM 770 N N . PHE A 1 101 ? -10.602 -2.435 -3.071 1.00 79.00 101 PHE A N 1
ATOM 771 C CA . PHE A 1 101 ? -11.802 -3.267 -3.267 1.00 79.00 101 PHE A CA 1
ATOM 772 C C . PHE A 1 101 ? -11.688 -4.234 -4.459 1.00 79.00 101 PHE A C 1
ATOM 774 O O . PHE A 1 101 ? -12.267 -5.321 -4.447 1.00 79.00 101 PHE A O 1
ATOM 781 N N . PHE A 1 102 ? -10.962 -3.841 -5.509 1.00 79.25 102 PHE A N 1
ATOM 782 C CA . PHE A 1 102 ? -10.832 -4.596 -6.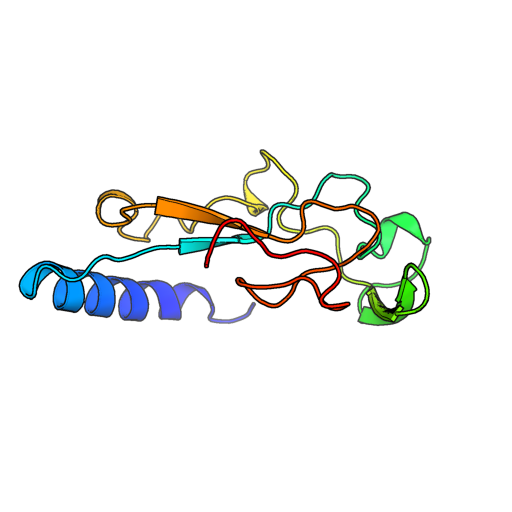759 1.00 79.25 102 PHE A CA 1
ATOM 783 C C . PHE A 1 102 ? -9.455 -4.370 -7.383 1.00 79.25 102 PHE A C 1
ATOM 785 O O . PHE A 1 102 ? -8.912 -3.271 -7.264 1.00 79.25 102 PHE A O 1
ATOM 792 N N . ASP A 1 103 ? -8.952 -5.359 -8.122 1.00 78.81 103 ASP A N 1
ATOM 793 C CA . ASP A 1 103 ? -7.781 -5.158 -8.982 1.00 78.81 103 ASP A CA 1
ATOM 794 C C . ASP A 1 103 ? -8.077 -4.197 -10.153 1.00 78.81 103 ASP A C 1
ATOM 796 O O . ASP A 1 103 ? -9.234 -3.869 -10.453 1.00 78.81 103 ASP A O 1
ATOM 800 N N . ASN A 1 104 ? -7.028 -3.737 -10.838 1.00 78.62 104 ASN A N 1
ATOM 801 C CA . ASN A 1 104 ? -7.141 -2.763 -11.928 1.00 78.62 104 ASN A CA 1
ATOM 802 C C . ASN A 1 104 ? -7.955 -3.284 -13.126 1.00 78.62 104 ASN A C 1
ATOM 804 O O . ASN A 1 104 ? -8.533 -2.493 -13.871 1.00 78.62 104 ASN A O 1
ATOM 808 N N . GLY A 1 105 ? -8.039 -4.605 -13.300 1.00 74.12 105 GLY A N 1
ATOM 809 C CA . GLY A 1 105 ? -8.873 -5.248 -14.313 1.00 74.12 105 GLY A CA 1
ATOM 810 C C . GLY A 1 105 ? -10.305 -5.541 -13.856 1.00 74.12 105 GLY A C 1
ATOM 811 O O . GLY A 1 105 ? -11.096 -6.040 -14.656 1.00 74.12 105 GLY A O 1
ATOM 812 N N . ARG A 1 106 ? -10.640 -5.284 -12.581 1.00 78.50 106 ARG A N 1
ATOM 813 C CA . ARG A 1 106 ? -11.832 -5.792 -11.877 1.00 78.50 106 ARG A CA 1
ATOM 814 C C . ARG A 1 106 ? -12.023 -7.307 -12.013 1.00 78.50 106 ARG A C 1
ATOM 816 O O . ARG A 1 106 ? -13.151 -7.798 -11.945 1.00 78.50 106 ARG A O 1
ATOM 823 N N . ARG A 1 107 ? -10.932 -8.046 -12.216 1.00 79.06 107 ARG A N 1
ATOM 824 C CA . ARG A 1 107 ? -10.942 -9.501 -12.419 1.00 79.06 107 ARG A CA 1
ATOM 825 C C . ARG A 1 107 ? -11.081 -10.224 -11.083 1.00 79.06 107 ARG A C 1
ATOM 827 O O . ARG A 1 107 ? -11.726 -11.268 -11.015 1.00 79.06 107 ARG A O 1
ATOM 834 N N . GLN A 1 108 ? -10.542 -9.639 -10.018 1.00 74.12 108 GLN A N 1
ATOM 835 C CA . GLN A 1 108 ? -10.622 -10.136 -8.654 1.00 74.12 108 GLN A CA 1
ATOM 836 C C . GLN A 1 108 ? -11.086 -9.038 -7.691 1.00 74.12 108 GLN A C 1
ATOM 838 O O . GLN A 1 108 ? -10.725 -7.863 -7.802 1.00 74.12 108 GLN A O 1
ATOM 843 N N . LYS A 1 109 ? -11.917 -9.451 -6.729 1.00 73.56 109 LYS A N 1
ATOM 844 C CA . LYS A 1 109 ? -12.250 -8.662 -5.539 1.00 73.56 109 LYS A CA 1
ATOM 845 C C . LYS A 1 109 ? -11.175 -8.900 -4.492 1.00 73.56 109 LYS A C 1
ATOM 847 O O . LYS A 1 109 ? -10.773 -10.048 -4.304 1.00 73.56 109 LYS A O 1
ATOM 852 N N . THR A 1 110 ? -10.790 -7.861 -3.764 1.00 71.62 110 THR A N 1
ATOM 853 C CA . THR A 1 110 ? -10.007 -8.052 -2.541 1.00 71.62 110 THR A CA 1
ATOM 854 C C . THR A 1 110 ? -10.888 -8.691 -1.453 1.00 71.62 110 THR A C 1
ATOM 856 O O . THR A 1 110 ? -12.091 -8.945 -1.630 1.00 71.62 110 THR A O 1
ATOM 859 N N . ALA A 1 111 ? -10.291 -8.976 -0.297 1.00 73.88 111 ALA A N 1
ATOM 860 C CA . ALA A 1 111 ? -11.034 -9.424 0.877 1.00 73.88 111 ALA A CA 1
ATOM 861 C C . ALA A 1 111 ? -11.913 -8.315 1.498 1.00 73.88 111 ALA A C 1
ATOM 863 O O . ALA A 1 111 ? -12.827 -8.636 2.257 1.00 73.88 111 ALA A O 1
ATOM 864 N N . LEU A 1 112 ? -11.685 -7.043 1.146 1.00 71.00 112 LEU A N 1
ATOM 865 C CA . LEU A 1 112 ? -12.513 -5.918 1.570 1.00 71.00 112 LEU A CA 1
ATOM 866 C C . LEU A 1 112 ? -13.738 -5.793 0.648 1.00 71.00 112 LEU A C 1
ATOM 868 O O . LEU A 1 112 ? -13.596 -5.623 -0.564 1.00 71.00 112 LEU A O 1
ATOM 872 N N . ARG A 1 113 ? -14.943 -5.914 1.213 1.00 59.34 113 ARG A N 1
ATOM 873 C CA . ARG A 1 113 ? -16.217 -5.984 0.477 1.00 59.34 113 ARG A CA 1
ATOM 874 C C . ARG A 1 113 ? -17.289 -5.114 1.104 1.00 59.34 113 ARG A C 1
ATOM 876 O O . ARG A 1 113 ? -17.264 -4.978 2.345 1.00 59.34 113 ARG A O 1
#

Solvent-accessible surface area (backbone atoms only — not comparable to full-atom values): 6610 Å² total; per-residue (Å²): 116,87,75,54,71,66,50,40,61,55,51,41,54,52,50,53,54,33,54,78,70,75,44,87,41,69,43,73,37,58,34,19,47,93,77,24,58,47,22,10,79,77,71,79,49,62,60,71,40,75,53,70,41,86,91,34,86,35,62,19,32,66,84,61,21,30,62,94,39,78,75,34,54,76,64,88,85,43,63,60,90,65,46,76,46,77,39,64,25,33,60,51,42,64,50,55,30,89,46,67,47,29,32,74,80,64,81,46,69,38,89,46,126

Sequence (113 aa):
MPEGDSTVDVANRLIDWCQSRGEAVIASQDWHPANHGSFASQHGVEPYTPGQLDGLPQTFWPDHCVQNSEGAQLHPLLKQKAIAAVFHKGENPLVDSYSAFFDNGRRQKTALR

InterPro domains:
  IPR036380 Isochorismatase-like superfamily [G3DSA:3.40.50.850] (1-113)
  IPR036380 Isochorismatase-like superfamily [SSF52499] (2-104)
  IPR052347 Isochorismatase Family Nicotinamidases [PTHR11080] (2-112)

Organism: Escherichia coli (NCBI:txid562)

Foldseek 3Di:
DPPPVVVLVVQQVVLVVCVVVVHAAAEEWAEEAQLAQLACVVVVHDAQDWDDFPNHTHGRHHDALYHPDPRRDDDPSHPVVSHPYYWYAHHDSRFHAPDSAATPVSPDGTPPD

pLDDT: mean 91.58, std 9.51, range [58.06, 98.44]

Radius of gyration: 15.71 Å; Cα contacts (8 Å, |Δi|>4): 200; chains: 1; bounding box: 32×26×42 Å

Nearest PDB structures (foldseek):
  2wt9-assembly1_A  TM=8.703E-01  e=2.371E-11  Acinetobacter baumannii AYE
  3r2j-assembly2_C  TM=8.558E-01  e=5.827E-08  Leishmania infantum
  3pl1-assembly1_A  TM=6.778E-01  e=1.335E-04  Mycobacterium tuberculosis H37Rv
  5vai-assembly1_A  TM=2.113E-01  e=3.342E+00  Homo sapiens

Secondary structure (DSSP, 8-state):
-TTTTHHHHHHHHHHHHHHHTT--EEEEEE-B-TT-TTBGGGTT--TT-EEEETTEEEEPBPS-SBTTSGGGSPPTTS-GGGEEEEEEE---TTS---SSSB-TTSSSB-S--